Protein AF-S4PNC0-F1 (afdb_monomer_lite)

Organism: NCBI:txid116150

Foldseek 3Di:
DPPQQWDWDWDWDDWDADPNDIDTDIHTDLQSQACPPPTHDDDDPPDDARQKDAPCVVVVNDRDIDGPALSRSGDVVVSVVDPDRDDDD

Radius of gyration: 15.54 Å; chains: 1; bounding box: 40×26×40 Å

Structure (mmCIF, N/CA/C/O backbone):
data_AF-S4PNC0-F1
#
_entry.id   AF-S4PNC0-F1
#
loop_
_atom_site.group_PDB
_atom_site.id
_atom_site.type_symbol
_atom_site.label_atom_id
_atom_site.label_alt_id
_atom_site.label_comp_id
_atom_site.label_asym_id
_atom_site.label_entity_id
_atom_site.label_seq_id
_atom_site.pdbx_PDB_ins_code
_atom_site.Cartn_x
_atom_site.Cartn_y
_atom_site.Cartn_z
_atom_site.occupancy
_atom_site.B_iso_or_equiv
_atom_site.auth_seq_id
_atom_site.auth_comp_id
_atom_site.auth_asym_id
_atom_site.auth_atom_id
_atom_site.pdbx_PDB_model_num
ATOM 1 N N . ARG A 1 1 ? 10.178 -8.410 13.506 1.00 56.78 1 ARG A N 1
ATOM 2 C CA . ARG A 1 1 ? 10.564 -8.333 12.071 1.00 56.78 1 ARG A CA 1
ATOM 3 C C . ARG A 1 1 ? 9.563 -7.425 11.358 1.00 56.78 1 ARG A C 1
ATOM 5 O O . ARG A 1 1 ? 8.377 -7.695 11.473 1.00 56.78 1 ARG A O 1
ATOM 12 N N . LYS A 1 2 ? 9.987 -6.338 10.696 1.00 72.19 2 LYS A N 1
ATOM 13 C CA . LYS A 1 2 ? 9.069 -5.429 9.977 1.00 72.19 2 LYS A CA 1
ATOM 14 C C . LYS A 1 2 ? 8.846 -5.970 8.561 1.00 72.19 2 LYS A C 1
ATOM 16 O O . LYS A 1 2 ? 9.686 -5.756 7.703 1.00 72.19 2 LYS A O 1
ATOM 21 N N . GLN A 1 3 ? 7.772 -6.729 8.347 1.00 76.38 3 GLN A N 1
ATOM 22 C CA . GLN A 1 3 ? 7.542 -7.455 7.085 1.00 76.38 3 GLN A CA 1
ATOM 23 C C . GLN A 1 3 ? 7.161 -6.547 5.905 1.00 76.38 3 GLN A C 1
ATOM 25 O O . GLN A 1 3 ? 7.450 -6.892 4.770 1.00 76.38 3 GLN A O 1
ATOM 30 N N . ALA A 1 4 ? 6.541 -5.393 6.170 1.00 84.06 4 ALA A N 1
ATOM 31 C CA . ALA A 1 4 ? 5.990 -4.521 5.129 1.00 84.06 4 ALA A CA 1
ATOM 32 C C . ALA A 1 4 ? 6.797 -3.223 4.899 1.00 84.06 4 ALA A C 1
ATOM 34 O O . ALA A 1 4 ? 6.427 -2.398 4.068 1.00 84.06 4 ALA A O 1
ATOM 35 N N . CYS A 1 5 ? 7.894 -3.048 5.644 1.00 88.88 5 CYS A N 1
ATOM 36 C CA . CYS A 1 5 ? 8.967 -2.060 5.445 1.00 88.88 5 CYS A CA 1
ATOM 37 C C . CYS A 1 5 ? 8.609 -0.570 5.403 1.00 88.88 5 CYS A C 1
ATOM 39 O O . CYS A 1 5 ? 9.498 0.267 5.289 1.00 88.88 5 CYS A O 1
ATOM 41 N N . ARG A 1 6 ? 7.338 -0.233 5.616 1.00 91.00 6 ARG A N 1
ATOM 42 C CA . ARG A 1 6 ? 6.836 1.110 5.905 1.00 91.00 6 ARG A CA 1
ATOM 43 C C . ARG A 1 6 ? 5.537 1.025 6.706 1.00 91.00 6 ARG A C 1
ATOM 45 O O . ARG A 1 6 ? 5.011 -0.065 6.936 1.00 91.00 6 ARG A O 1
ATOM 52 N N . THR A 1 7 ? 5.036 2.171 7.150 1.00 92.31 7 THR A N 1
ATOM 53 C CA . THR A 1 7 ? 3.722 2.272 7.796 1.00 92.31 7 THR A CA 1
ATOM 54 C C . THR A 1 7 ? 2.624 2.256 6.733 1.00 92.31 7 THR A C 1
ATOM 56 O O . THR A 1 7 ? 2.733 2.963 5.734 1.00 92.31 7 THR A O 1
ATOM 59 N N . TYR A 1 8 ? 1.557 1.487 6.957 1.00 93.75 8 TYR A N 1
ATOM 60 C CA . TYR A 1 8 ? 0.370 1.478 6.097 1.00 93.75 8 TYR A CA 1
ATOM 61 C C . TYR A 1 8 ? -0.796 2.098 6.869 1.00 93.75 8 TYR A C 1
ATOM 63 O O . TYR A 1 8 ? -1.096 1.624 7.968 1.00 93.75 8 TYR A O 1
ATOM 71 N N . PRO A 1 9 ? -1.417 3.172 6.354 1.00 94.31 9 PRO A N 1
ATOM 72 C CA . PRO A 1 9 ? -2.530 3.817 7.030 1.00 94.31 9 PRO A CA 1
ATOM 73 C C . PRO A 1 9 ? -3.782 2.943 6.999 1.00 94.31 9 PRO A C 1
ATOM 75 O O . PRO A 1 9 ? -4.065 2.274 6.004 1.00 94.31 9 PRO A O 1
ATOM 78 N N . PHE A 1 10 ? -4.541 3.008 8.089 1.00 95.44 10 PHE A N 1
ATOM 79 C CA . PHE A 1 10 ? -5.876 2.438 8.202 1.00 95.44 10 PHE A CA 1
ATOM 80 C C . PHE A 1 10 ? -6.871 3.558 8.502 1.00 95.44 10 PHE A C 1
ATOM 82 O O . PHE A 1 10 ? -6.576 4.459 9.290 1.00 95.44 10 PHE A O 1
ATOM 89 N N . THR A 1 11 ? -8.038 3.496 7.877 1.00 95.44 11 THR A N 1
ATOM 90 C CA . THR A 1 11 ? -9.144 4.436 8.041 1.00 95.44 11 THR A CA 1
ATOM 91 C C . THR A 1 11 ? -10.295 3.760 8.773 1.00 95.44 11 THR A C 1
ATOM 93 O O . THR A 1 11 ? -10.518 2.556 8.637 1.00 95.44 11 THR A O 1
ATOM 96 N N . PHE A 1 12 ? -11.004 4.525 9.603 1.00 96.81 12 PHE A N 1
ATOM 97 C CA . PHE A 1 12 ? -12.226 4.046 10.242 1.00 96.81 12 PHE A CA 1
ATOM 98 C C . PHE A 1 12 ? -13.295 3.791 9.176 1.00 96.81 12 PHE A C 1
ATOM 100 O O . PHE A 1 12 ? -13.485 4.631 8.297 1.00 96.81 12 PHE A O 1
ATOM 107 N N . LEU A 1 13 ? -13.969 2.645 9.262 1.00 96.19 13 LEU A N 1
ATOM 108 C CA . LEU A 1 13 ? -15.049 2.275 8.354 1.00 96.19 13 LEU A CA 1
ATOM 109 C C . LEU A 1 13 ? -16.406 2.393 9.048 1.00 96.19 13 LEU A C 1
ATOM 111 O O . LEU A 1 13 ? -17.259 3.153 8.603 1.00 96.19 13 LEU A O 1
ATOM 115 N N . GLU A 1 14 ? -16.604 1.649 10.136 1.00 97.56 14 GLU A N 1
ATOM 116 C CA . GLU A 1 14 ? -17.898 1.558 10.816 1.00 97.56 14 GLU A CA 1
ATOM 117 C C . GLU A 1 14 ? -17.772 0.947 12.219 1.00 97.56 14 GLU A C 1
ATOM 119 O O . GLU A 1 14 ? -16.780 0.291 12.555 1.00 97.56 14 GLU A O 1
ATOM 124 N N . GLU A 1 15 ? -18.803 1.133 13.038 1.00 98.12 15 GLU A N 1
ATOM 125 C CA . GLU A 1 15 ? -18.998 0.369 14.268 1.00 98.12 15 GLU A CA 1
ATOM 126 C C . GLU A 1 15 ? -19.659 -0.971 13.951 1.00 98.12 15 GLU A C 1
ATOM 128 O O . GLU A 1 15 ? -20.652 -1.038 13.231 1.00 98.12 15 GLU A O 1
ATOM 133 N N . VAL A 1 16 ? -19.134 -2.054 14.518 1.00 97.75 16 VAL A N 1
ATOM 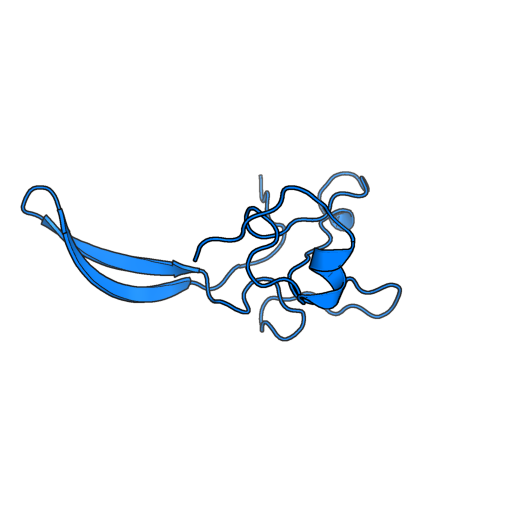134 C CA . VAL A 1 16 ? -19.679 -3.401 14.344 1.00 97.75 16 VAL A CA 1
ATOM 135 C C . VAL A 1 16 ? -19.887 -4.063 15.692 1.00 97.75 16 VAL A C 1
ATOM 137 O O . VAL A 1 16 ? -19.053 -3.959 16.589 1.00 97.75 16 VAL A O 1
ATOM 140 N N . LYS A 1 17 ? -20.986 -4.801 15.835 1.00 97.75 17 LYS A N 1
ATOM 141 C CA . LYS A 1 17 ? -21.221 -5.637 17.011 1.00 97.75 17 LYS A CA 1
ATOM 142 C C . LYS A 1 17 ? -20.850 -7.077 16.687 1.00 97.75 17 LYS A C 1
ATOM 144 O O . LYS A 1 17 ? -21.437 -7.681 15.796 1.00 97.75 17 LYS A O 1
ATOM 149 N N . SER A 1 18 ? -19.891 -7.638 17.416 1.00 95.88 18 SER A N 1
ATOM 150 C CA . SER A 1 18 ? -19.462 -9.030 17.257 1.00 95.88 18 SER A CA 1
ATOM 151 C C . SER A 1 18 ? -19.461 -9.713 18.613 1.00 95.88 18 SER A C 1
ATOM 153 O O . SER A 1 18 ? -18.900 -9.187 19.569 1.00 95.88 18 SER A O 1
ATOM 155 N N . HIS A 1 19 ? -20.126 -10.867 18.714 1.00 95.94 19 HIS A N 1
ATOM 156 C CA . HIS A 1 19 ? -20.216 -11.648 19.956 1.00 95.94 19 HIS A CA 1
ATOM 157 C C . HIS A 1 19 ? -20.664 -10.817 21.178 1.00 95.94 19 HIS A C 1
ATOM 159 O O . HIS A 1 19 ? -20.174 -10.996 22.288 1.00 95.94 19 HIS A O 1
ATOM 165 N N . GLY A 1 20 ? -21.587 -9.871 20.969 1.00 96.31 20 GLY A N 1
ATOM 166 C CA . GLY A 1 20 ? -22.110 -8.999 22.027 1.00 96.31 20 GLY A CA 1
ATOM 167 C C . GLY A 1 20 ? -21.256 -7.766 22.349 1.00 96.31 20 GLY A C 1
ATOM 168 O O . GLY A 1 20 ? -21.735 -6.901 23.078 1.00 96.31 20 GLY A O 1
ATOM 169 N N . VAL A 1 21 ? -20.058 -7.639 21.772 1.00 97.88 21 VAL A N 1
ATOM 170 C CA . VAL A 1 21 ? -19.120 -6.530 22.006 1.00 97.88 21 VAL A CA 1
ATOM 171 C C . VAL A 1 21 ? -19.179 -5.526 20.854 1.00 97.88 21 VAL A C 1
ATOM 173 O O . VAL A 1 21 ? -19.188 -5.921 19.687 1.00 97.88 21 VAL A O 1
ATOM 176 N N . ASN A 1 22 ? -19.204 -4.232 21.181 1.00 97.94 22 ASN A N 1
ATOM 177 C CA . ASN A 1 22 ? -19.102 -3.153 20.197 1.00 97.94 22 ASN A CA 1
ATOM 178 C C . ASN A 1 22 ? -17.631 -2.937 19.822 1.00 97.94 22 ASN A C 1
ATOM 180 O O . ASN A 1 22 ? -16.781 -2.772 20.696 1.00 97.94 22 ASN A O 1
ATOM 184 N N . LEU A 1 23 ? -17.342 -2.944 18.527 1.00 98.12 23 LEU A N 1
ATOM 185 C CA . LEU A 1 23 ? -16.009 -2.822 17.951 1.00 98.12 23 LEU A CA 1
ATOM 186 C C . LEU A 1 23 ? -16.004 -1.730 16.882 1.00 98.12 23 LEU A C 1
ATOM 188 O O . LEU A 1 23 ? -17.029 -1.442 16.272 1.00 98.12 23 LEU A O 1
ATOM 192 N N . TYR A 1 24 ? -14.825 -1.193 16.590 1.00 97.94 24 TYR A N 1
ATOM 193 C CA . TYR A 1 24 ? -14.610 -0.292 15.463 1.00 97.94 24 TYR A CA 1
ATOM 194 C C . TYR A 1 24 ? -13.859 -1.042 14.366 1.00 97.94 24 TYR A C 1
ATOM 196 O O . TYR A 1 24 ? -12.771 -1.577 14.597 1.00 97.94 24 TYR A O 1
ATOM 204 N N . ARG A 1 25 ? -14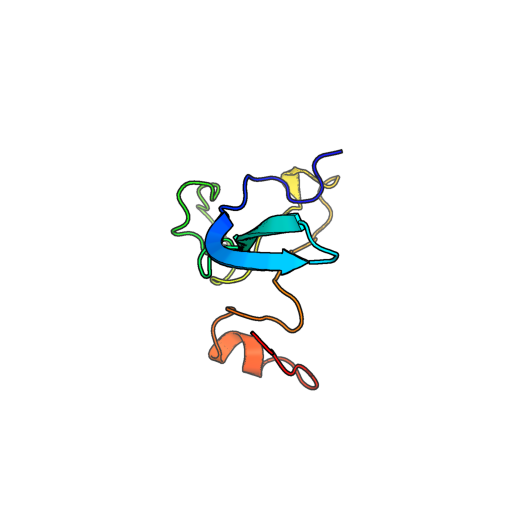.438 -1.097 13.170 1.00 97.62 25 ARG A N 1
ATOM 205 C CA . ARG A 1 25 ? -13.806 -1.685 11.995 1.00 97.62 25 ARG A CA 1
ATOM 206 C C . ARG A 1 25 ? -12.948 -0.629 11.312 1.00 97.62 25 ARG A C 1
ATOM 208 O O . ARG A 1 25 ? -13.421 0.458 10.993 1.00 97.62 25 ARG A O 1
ATOM 215 N N . PHE A 1 26 ? -11.694 -0.983 11.062 1.00 97.25 26 PHE A N 1
ATOM 216 C CA . PHE A 1 26 ? -10.758 -0.176 10.292 1.00 97.25 26 PHE A CA 1
ATOM 217 C C . PHE A 1 26 ? -10.353 -0.933 9.032 1.00 97.25 26 PHE A C 1
ATOM 219 O O . PHE A 1 26 ? -10.143 -2.146 9.076 1.00 97.25 26 PHE A O 1
ATOM 226 N N . MET A 1 27 ? -10.219 -0.214 7.925 1.00 95.38 27 MET A N 1
ATOM 227 C CA . MET A 1 27 ? -9.787 -0.757 6.642 1.00 95.38 27 MET A CA 1
ATOM 228 C C . MET A 1 27 ? -8.477 -0.102 6.230 1.00 95.38 27 MET A C 1
ATOM 230 O O . MET A 1 27 ? -8.234 1.062 6.536 1.00 95.38 27 MET A O 1
ATOM 234 N N . MET A 1 28 ? -7.602 -0.848 5.562 1.00 94.00 28 MET A N 1
ATOM 235 C CA . MET A 1 28 ? -6.389 -0.257 5.009 1.00 94.00 28 MET A CA 1
ATOM 236 C C . MET A 1 28 ? -6.766 0.775 3.945 1.00 94.00 28 MET A C 1
ATOM 238 O O . MET A 1 28 ? -7.611 0.503 3.096 1.00 94.00 28 MET A O 1
ATOM 242 N N . ASP A 1 29 ? -6.113 1.935 3.965 1.00 93.00 29 ASP A N 1
ATOM 243 C CA . ASP A 1 29 ? -6.384 2.998 3.000 1.00 93.00 29 ASP A CA 1
ATOM 244 C C . ASP A 1 29 ? -6.200 2.496 1.555 1.00 93.00 29 ASP A C 1
ATOM 246 O O . ASP A 1 29 ? -5.292 1.706 1.246 1.00 93.00 29 ASP A O 1
ATOM 250 N N . LYS A 1 30 ? -7.049 2.968 0.640 1.00 90.62 30 LYS A N 1
ATOM 251 C CA . LYS A 1 30 ? -6.963 2.621 -0.784 1.00 90.62 30 LYS A CA 1
ATOM 252 C C . LYS A 1 30 ? -5.586 2.961 -1.363 1.00 90.62 30 LYS A C 1
ATOM 254 O O . LYS A 1 30 ? -4.984 2.152 -2.058 1.00 90.62 30 LYS A O 1
ATOM 259 N N . ASN A 1 31 ? -5.037 4.108 -0.976 1.00 91.19 31 ASN A N 1
ATOM 260 C CA . ASN A 1 31 ? -3.752 4.619 -1.437 1.00 91.19 31 ASN A CA 1
ATOM 261 C C . ASN A 1 31 ? -2.569 4.137 -0.586 1.00 91.19 31 ASN A C 1
ATOM 263 O O . ASN A 1 31 ? -1.450 4.615 -0.774 1.00 91.19 31 ASN A O 1
ATOM 267 N N . ALA A 1 32 ? -2.762 3.192 0.343 1.00 93.69 32 ALA A N 1
ATOM 268 C CA . ALA A 1 32 ? -1.698 2.722 1.232 1.00 93.69 32 ALA A CA 1
ATOM 269 C C . ALA A 1 32 ? -0.478 2.152 0.477 1.00 93.69 32 ALA A C 1
ATOM 271 O O . ALA A 1 32 ? 0.641 2.195 0.997 1.00 93.69 32 ALA A O 1
ATOM 272 N N . PHE A 1 33 ? -0.678 1.651 -0.747 1.00 94.38 33 PHE A N 1
ATOM 273 C CA . PHE A 1 33 ? 0.362 1.111 -1.631 1.00 94.38 33 PHE A CA 1
ATOM 274 C C . PHE A 1 33 ? 0.839 2.107 -2.702 1.00 94.38 33 PHE A C 1
ATOM 276 O O . PHE A 1 33 ? 1.807 1.826 -3.398 1.00 94.38 33 PHE A O 1
ATOM 283 N N . ASN A 1 34 ? 0.252 3.302 -2.783 1.00 92.56 34 ASN A N 1
ATOM 284 C CA . ASN A 1 34 ? 0.642 4.315 -3.765 1.00 92.56 34 ASN A CA 1
ATOM 285 C C . ASN A 1 34 ? 1.882 5.089 -3.315 1.00 92.56 34 ASN A C 1
ATOM 287 O O . ASN A 1 34 ? 2.169 5.211 -2.117 1.00 92.56 34 ASN A O 1
ATOM 291 N N . LYS A 1 35 ? 2.598 5.666 -4.281 1.00 89.38 35 LYS A N 1
ATOM 292 C CA . LYS A 1 35 ? 3.749 6.553 -4.041 1.00 89.38 35 LYS A CA 1
ATOM 293 C C . LYS A 1 35 ? 3.352 7.894 -3.420 1.00 89.38 35 LYS A C 1
ATOM 295 O O . LYS A 1 35 ? 4.178 8.548 -2.802 1.00 89.38 35 LYS A O 1
ATOM 300 N N . THR A 1 36 ? 2.086 8.290 -3.567 1.00 88.75 36 THR A N 1
ATOM 301 C CA . THR A 1 36 ? 1.519 9.516 -2.981 1.00 88.75 36 THR A CA 1
ATOM 302 C C . THR A 1 36 ? 1.174 9.373 -1.498 1.00 88.75 36 THR A C 1
ATOM 304 O O . THR A 1 36 ? 0.853 10.366 -0.846 1.00 88.75 36 THR A O 1
ATOM 307 N N . SER A 1 37 ? 1.233 8.158 -0.940 1.00 91.56 37 SER A N 1
ATOM 308 C CA . SER A 1 37 ? 1.048 7.944 0.494 1.00 91.56 37 SER A CA 1
ATOM 309 C C . SER A 1 37 ? 2.094 8.726 1.289 1.00 91.56 37 SER A C 1
ATOM 311 O O . SER A 1 37 ? 3.287 8.627 1.018 1.00 91.56 37 SER A O 1
ATOM 313 N N . ARG A 1 38 ? 1.671 9.419 2.353 1.00 91.31 38 ARG A N 1
ATOM 314 C CA . ARG A 1 38 ? 2.571 10.141 3.280 1.00 91.31 38 ARG A CA 1
ATOM 315 C C . ARG A 1 38 ? 3.637 9.261 3.947 1.00 91.31 38 ARG A C 1
ATOM 317 O O . ARG A 1 38 ? 4.538 9.779 4.596 1.00 91.31 38 ARG A O 1
ATOM 324 N N . TYR A 1 39 ? 3.469 7.941 3.882 1.00 91.94 39 TYR A N 1
ATOM 325 C CA . TYR A 1 39 ? 4.384 6.950 4.449 1.00 91.94 39 TYR A CA 1
ATOM 326 C C . TYR A 1 39 ? 5.211 6.233 3.374 1.00 91.94 39 TYR A C 1
ATOM 328 O O . TYR A 1 39 ? 5.973 5.323 3.704 1.00 91.94 39 TYR A O 1
ATOM 336 N N . ALA A 1 40 ? 5.038 6.589 2.098 1.00 91.25 40 ALA A N 1
ATOM 337 C CA . ALA A 1 40 ? 5.860 6.068 1.022 1.00 91.25 40 ALA A CA 1
ATOM 338 C C . ALA A 1 40 ? 7.288 6.615 1.128 1.00 91.25 40 ALA A C 1
ATOM 340 O O . ALA A 1 40 ? 7.508 7.766 1.499 1.00 91.25 40 ALA A O 1
ATOM 341 N N . CYS A 1 41 ? 8.264 5.772 0.797 1.00 85.69 41 CYS A N 1
ATOM 342 C CA . CYS A 1 41 ? 9.632 6.221 0.591 1.00 85.69 41 CYS A CA 1
ATOM 343 C C . CYS A 1 41 ? 9.718 6.964 -0.744 1.00 85.69 41 CYS A C 1
ATOM 345 O O . CYS A 1 41 ? 9.068 6.567 -1.714 1.00 85.69 41 CYS A O 1
ATOM 347 N N . GLU A 1 42 ? 10.545 8.004 -0.806 1.00 84.50 42 GLU A N 1
ATOM 348 C CA . GLU A 1 42 ? 10.832 8.672 -2.070 1.00 84.50 42 GLU A CA 1
ATOM 349 C C . GLU A 1 42 ? 11.538 7.709 -3.024 1.00 84.50 42 GLU A C 1
ATOM 351 O O . GLU A 1 42 ? 12.512 7.044 -2.664 1.00 84.50 42 GLU A O 1
ATOM 356 N N . CYS A 1 43 ? 11.040 7.643 -4.254 1.00 84.81 43 CYS A N 1
ATOM 357 C CA . CYS A 1 43 ? 11.658 6.876 -5.318 1.00 84.81 43 CYS A CA 1
ATOM 358 C C . CYS A 1 43 ? 12.190 7.820 -6.397 1.00 84.81 43 CYS A C 1
ATOM 360 O O . CYS A 1 43 ? 11.463 8.676 -6.896 1.00 84.81 43 CYS A O 1
ATOM 362 N N . THR A 1 44 ? 13.462 7.648 -6.762 1.00 84.69 44 THR A N 1
ATOM 363 C CA . THR A 1 44 ? 14.159 8.513 -7.728 1.00 84.69 44 THR A CA 1
ATOM 364 C C . THR A 1 44 ? 14.446 7.829 -9.062 1.00 84.69 44 THR A C 1
ATOM 366 O O . THR A 1 44 ? 14.553 8.504 -10.083 1.00 84.69 44 THR A O 1
ATOM 369 N N . LYS A 1 45 ? 14.583 6.498 -9.084 1.00 85.88 45 LYS A N 1
ATOM 370 C CA . LYS A 1 45 ? 14.901 5.706 -10.282 1.00 85.88 45 LYS A CA 1
ATOM 371 C C . LYS A 1 45 ? 14.138 4.387 -10.261 1.00 85.88 45 LYS A C 1
ATOM 373 O O . LYS A 1 45 ? 13.992 3.797 -9.197 1.00 85.88 45 LYS A O 1
ATOM 378 N N . ASN A 1 46 ? 13.720 3.915 -11.439 1.00 85.38 46 ASN A N 1
ATOM 379 C CA .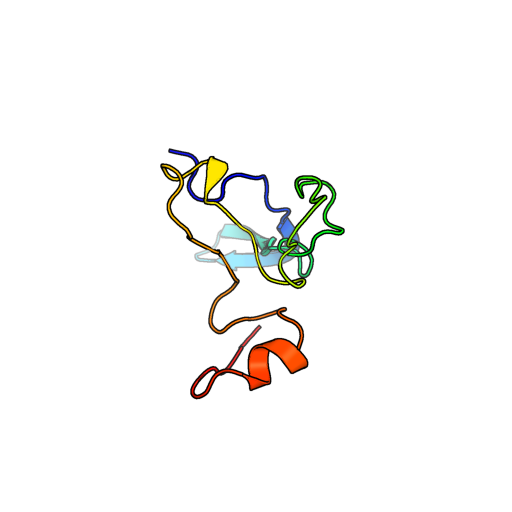 ASN A 1 46 ? 13.046 2.622 -11.634 1.00 85.38 46 ASN A CA 1
ATOM 380 C C . ASN A 1 46 ? 11.863 2.402 -10.677 1.00 85.38 46 ASN A C 1
ATOM 382 O O . ASN A 1 46 ? 11.723 1.343 -10.070 1.00 85.38 46 ASN A O 1
ATOM 386 N N . CYS A 1 47 ? 11.031 3.430 -10.520 1.00 88.00 47 CYS A N 1
ATOM 387 C CA . CYS A 1 47 ? 9.909 3.384 -9.598 1.00 88.00 47 CYS A CA 1
ATOM 388 C C . CYS A 1 47 ? 8.837 2.426 -10.086 1.00 88.00 47 CYS A C 1
ATOM 390 O O . CYS A 1 47 ? 8.453 2.445 -11.257 1.00 88.00 47 CYS A O 1
ATOM 392 N N . LEU A 1 48 ? 8.338 1.619 -9.157 1.00 90.75 48 LEU A N 1
ATOM 393 C CA . LEU A 1 48 ? 7.215 0.747 -9.431 1.00 90.75 48 LEU A CA 1
ATOM 394 C C . LEU A 1 48 ? 5.940 1.573 -9.675 1.00 90.75 48 LEU A C 1
ATOM 396 O O . LEU A 1 48 ? 5.807 2.678 -9.133 1.00 90.75 48 LEU A O 1
ATOM 400 N N . PRO A 1 49 ? 4.998 1.048 -10.477 1.00 91.81 49 PRO A N 1
ATOM 401 C CA . PRO A 1 49 ? 3.667 1.626 -10.601 1.00 91.81 49 PRO A CA 1
ATOM 402 C C . PRO A 1 49 ? 2.940 1.702 -9.253 1.00 91.81 49 PRO A C 1
ATOM 404 O O . PRO A 1 49 ? 3.249 0.965 -8.314 1.00 91.81 49 PRO A O 1
ATOM 407 N N . ASP A 1 50 ? 1.938 2.576 -9.175 1.00 92.94 50 ASP A N 1
ATOM 408 C CA . ASP A 1 50 ? 1.066 2.666 -8.004 1.00 92.94 50 ASP A CA 1
ATOM 409 C C . ASP A 1 50 ? 0.337 1.329 -7.752 1.00 92.94 50 ASP A C 1
ATOM 411 O O . ASP A 1 50 ? -0.024 0.608 -8.686 1.00 92.94 50 ASP A O 1
ATOM 415 N N . GLY A 1 51 ? 0.180 0.981 -6.471 1.00 93.38 51 GLY A N 1
ATOM 416 C CA . GLY A 1 51 ? -0.306 -0.329 -6.021 1.00 93.38 51 GLY A CA 1
ATOM 417 C C . GLY A 1 51 ? 0.799 -1.348 -5.698 1.00 93.38 51 GLY A C 1
ATOM 418 O O . GLY A 1 51 ? 0.504 -2.403 -5.131 1.00 93.38 51 GLY A O 1
ATOM 419 N N . PHE A 1 52 ? 2.068 -1.021 -5.968 1.00 93.88 52 PHE A N 1
ATOM 420 C CA . PHE A 1 52 ? 3.224 -1.857 -5.640 1.00 93.88 52 PHE A CA 1
ATOM 421 C C . PHE A 1 52 ? 4.200 -1.183 -4.666 1.00 93.88 52 PHE A C 1
ATOM 423 O O . PHE A 1 52 ? 4.404 0.030 -4.688 1.00 93.88 52 PHE A O 1
ATOM 430 N N . VAL A 1 53 ? 4.857 -1.987 -3.825 1.00 93.38 53 VAL A N 1
ATOM 431 C CA . VAL A 1 53 ? 5.894 -1.525 -2.888 1.00 93.38 53 VAL A CA 1
ATOM 432 C C . VAL A 1 53 ? 7.122 -2.417 -2.982 1.00 93.38 53 VAL A C 1
ATOM 434 O O . VAL A 1 53 ? 7.043 -3.608 -2.683 1.00 93.38 53 VAL A O 1
ATOM 437 N N . ASP A 1 54 ? 8.264 -1.838 -3.350 1.00 92.12 54 ASP A N 1
ATOM 438 C CA . ASP A 1 54 ? 9.546 -2.539 -3.299 1.00 92.12 54 ASP A CA 1
ATOM 439 C C . ASP A 1 54 ? 10.014 -2.666 -1.844 1.00 92.12 54 ASP A C 1
ATOM 441 O O . ASP A 1 54 ? 10.104 -1.676 -1.113 1.00 92.12 54 ASP A O 1
ATOM 445 N N . ILE A 1 55 ? 10.307 -3.896 -1.428 1.00 92.25 55 ILE A N 1
ATOM 446 C CA . ILE A 1 55 ? 10.839 -4.210 -0.100 1.00 92.25 55 ILE A CA 1
ATOM 447 C C . ILE A 1 55 ? 12.239 -4.835 -0.170 1.00 92.25 55 ILE A C 1
ATOM 449 O O . ILE A 1 55 ? 12.718 -5.412 0.807 1.00 92.25 55 ILE A O 1
ATOM 453 N N . SER A 1 56 ? 12.934 -4.701 -1.299 1.00 90.44 56 SER A N 1
ATOM 454 C CA . SER A 1 56 ? 14.300 -5.201 -1.477 1.00 90.44 56 SER A CA 1
ATOM 455 C C . SER A 1 56 ? 15.269 -4.676 -0.412 1.00 90.44 56 SER A C 1
ATOM 457 O O . SER A 1 56 ? 16.009 -5.448 0.204 1.00 90.44 56 SER A O 1
ATOM 459 N N . SER A 1 57 ? 15.196 -3.378 -0.105 1.00 87.81 57 SER A N 1
ATOM 460 C CA . SER A 1 57 ? 16.081 -2.687 0.845 1.00 87.81 57 SER A CA 1
ATOM 461 C C . SER A 1 57 ? 16.013 -3.226 2.278 1.00 87.81 57 SER A C 1
ATOM 463 O O . SER A 1 57 ? 16.990 -3.152 3.021 1.00 87.81 57 SER A O 1
ATOM 465 N N . CYS A 1 58 ? 14.876 -3.793 2.675 1.00 89.62 58 CYS A N 1
ATOM 466 C CA . CYS A 1 58 ? 14.647 -4.324 4.018 1.00 89.62 58 CYS A CA 1
ATOM 467 C C . CYS A 1 58 ? 14.592 -5.861 4.053 1.00 89.62 58 CYS A C 1
ATOM 469 O O . CYS A 1 58 ? 14.451 -6.441 5.135 1.00 89.62 58 CYS A O 1
ATOM 471 N N . TYR A 1 59 ? 14.691 -6.525 2.895 1.00 90.94 59 TYR A N 1
ATOM 472 C CA . TYR A 1 59 ? 14.617 -7.977 2.758 1.00 90.94 59 TYR A CA 1
ATOM 473 C C . TYR A 1 59 ? 15.848 -8.531 2.029 1.00 90.94 59 TYR A C 1
ATOM 475 O O . TYR A 1 59 ? 15.756 -9.117 0.954 1.00 90.94 59 TYR A O 1
ATOM 483 N N . TYR A 1 60 ? 17.024 -8.345 2.637 1.00 91.06 60 TYR A N 1
ATOM 484 C CA . TYR A 1 60 ? 18.308 -8.903 2.177 1.00 91.06 60 TYR A CA 1
ATOM 485 C C . TYR A 1 60 ? 18.697 -8.546 0.728 1.00 91.06 60 TYR A C 1
ATOM 487 O O . TYR A 1 60 ? 19.518 -9.235 0.130 1.00 91.06 60 TYR A O 1
ATOM 495 N N . GLY A 1 61 ? 18.115 -7.491 0.148 1.00 91.00 61 GLY A N 1
ATOM 496 C CA . GLY A 1 61 ? 18.329 -7.126 -1.253 1.00 91.00 61 GLY A CA 1
ATOM 497 C C . GLY A 1 61 ? 17.596 -8.018 -2.259 1.00 91.00 61 GLY A C 1
ATOM 498 O O . GLY A 1 61 ? 17.817 -7.870 -3.458 1.00 91.00 61 GLY A O 1
ATOM 499 N N . PHE A 1 62 ? 16.732 -8.941 -1.818 1.00 93.81 62 PHE A N 1
ATOM 500 C CA . PHE A 1 62 ? 15.959 -9.769 -2.743 1.00 93.81 62 PHE A CA 1
ATOM 501 C C . PHE A 1 62 ? 14.905 -8.936 -3.482 1.00 93.81 62 PHE A C 1
ATOM 503 O O . PHE A 1 62 ? 14.279 -8.075 -2.863 1.00 93.81 62 PHE A O 1
ATOM 510 N N . PRO A 1 63 ? 14.658 -9.199 -4.778 1.00 93.06 63 PRO A N 1
ATOM 511 C CA . PRO A 1 63 ? 13.722 -8.428 -5.594 1.00 93.06 63 PRO A CA 1
ATOM 512 C C . PRO A 1 63 ? 12.269 -8.809 -5.269 1.00 93.06 63 PRO A C 1
ATOM 514 O O . PRO A 1 63 ? 11.579 -9.446 -6.061 1.00 93.06 63 PRO A O 1
ATOM 517 N N . ILE A 1 64 ? 11.816 -8.465 -4.063 1.00 92.81 64 ILE A N 1
ATOM 518 C CA . ILE A 1 64 ? 10.470 -8.753 -3.573 1.00 92.81 64 ILE A CA 1
ATOM 519 C C . ILE A 1 64 ? 9.647 -7.474 -3.620 1.00 92.81 64 ILE A C 1
ATOM 521 O O . ILE A 1 64 ? 10.017 -6.447 -3.054 1.00 92.81 64 ILE A O 1
ATOM 525 N N . THR A 1 65 ? 8.489 -7.568 -4.259 1.00 93.31 65 THR A N 1
ATOM 526 C CA . THR A 1 65 ? 7.510 -6.489 -4.348 1.00 93.31 65 THR A CA 1
ATOM 527 C C . THR A 1 65 ? 6.210 -6.921 -3.686 1.00 93.31 65 THR A C 1
ATOM 529 O O . THR A 1 65 ? 5.715 -8.021 -3.927 1.00 93.31 65 THR A O 1
ATOM 532 N N . LEU A 1 66 ? 5.650 -6.052 -2.849 1.00 94.44 66 LEU A N 1
ATOM 533 C CA . LEU A 1 66 ? 4.348 -6.249 -2.227 1.00 94.44 66 LEU A CA 1
ATOM 534 C C . LEU A 1 66 ? 3.246 -5.582 -3.052 1.00 94.44 66 LEU A C 1
ATOM 536 O O . LEU A 1 66 ? 3.455 -4.530 -3.650 1.00 94.44 66 LEU A O 1
ATOM 540 N N . SER A 1 67 ? 2.058 -6.174 -3.010 1.00 94.44 67 SER A N 1
ATOM 541 C CA . SER A 1 67 ? 0.795 -5.626 -3.516 1.00 94.44 67 SER A CA 1
ATOM 542 C C . SER A 1 67 ? -0.338 -6.063 -2.586 1.00 94.44 67 SER A C 1
ATOM 544 O O . SER A 1 67 ? -0.139 -6.926 -1.722 1.00 94.44 67 SER A O 1
ATOM 546 N N . LYS A 1 68 ? -1.531 -5.487 -2.749 1.00 94.94 68 LYS A N 1
ATOM 547 C CA . LYS A 1 68 ? -2.738 -6.074 -2.157 1.00 94.94 68 LYS A CA 1
ATOM 548 C C . LYS A 1 68 ? -3.126 -7.355 -2.923 1.00 94.94 68 LYS A C 1
ATOM 550 O O . LYS A 1 68 ? -2.716 -7.520 -4.078 1.00 94.94 68 LYS A O 1
ATOM 555 N N . PRO A 1 69 ? -3.895 -8.273 -2.305 1.00 95.31 69 PRO A N 1
ATOM 556 C CA . PRO 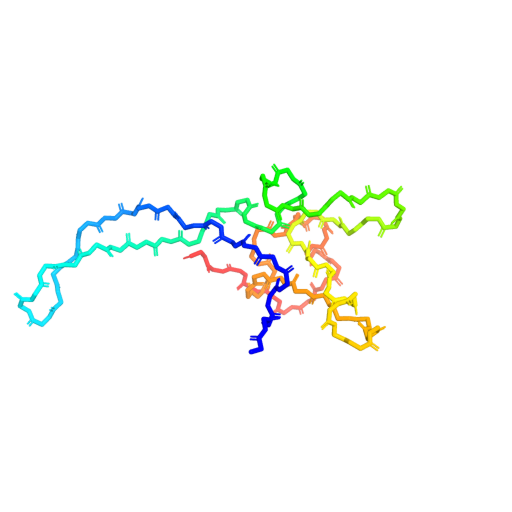A 1 69 ? -4.289 -9.529 -2.939 1.00 95.31 69 PRO A CA 1
ATOM 557 C C . PRO A 1 69 ? -4.872 -9.314 -4.333 1.00 95.31 69 PRO A C 1
ATOM 559 O O . PRO A 1 69 ? -5.617 -8.364 -4.553 1.00 95.31 69 PRO A O 1
ATOM 562 N N . HIS A 1 70 ? -4.507 -10.186 -5.275 1.00 96.00 70 HIS A N 1
ATOM 563 C CA . HIS A 1 70 ? -5.001 -10.143 -6.657 1.00 96.00 70 HIS A CA 1
ATOM 564 C C . HIS A 1 70 ? -4.725 -8.806 -7.367 1.00 96.00 70 HIS A C 1
ATOM 566 O O . HIS A 1 70 ? -5.420 -8.461 -8.313 1.00 96.00 70 HIS A O 1
ATOM 572 N N . PHE A 1 71 ? -3.713 -8.057 -6.915 1.00 95.50 71 PHE A N 1
ATOM 573 C CA . PHE A 1 71 ? -3.389 -6.716 -7.407 1.00 95.50 71 PHE A CA 1
ATOM 574 C C . PHE A 1 71 ? -4.531 -5.712 -7.219 1.00 95.50 71 PHE A C 1
ATOM 576 O O . PHE A 1 71 ? -4.680 -4.769 -7.994 1.00 95.50 71 PHE A O 1
ATOM 583 N N . LEU A 1 72 ? -5.308 -5.881 -6.146 1.00 94.38 72 LEU A N 1
ATOM 584 C CA . LEU A 1 72 ? -6.288 -4.894 -5.710 1.00 94.38 72 LEU A CA 1
ATOM 585 C C . LEU A 1 72 ? -5.623 -3.508 -5.582 1.00 94.38 72 LEU A C 1
ATOM 587 O O . LEU A 1 72 ? -4.540 -3.370 -5.018 1.00 94.38 72 LEU A O 1
ATOM 591 N N . ASP A 1 73 ? -6.269 -2.488 -6.146 1.00 93.00 73 ASP A N 1
ATOM 592 C CA . ASP A 1 73 ? -5.789 -1.098 -6.242 1.00 93.00 73 ASP A CA 1
ATOM 593 C C . ASP A 1 73 ? -4.534 -0.840 -7.103 1.00 93.00 73 ASP A C 1
ATOM 595 O O . ASP A 1 73 ? -4.062 0.295 -7.157 1.00 93.00 73 ASP A O 1
ATOM 599 N N . VAL A 1 74 ? -4.012 -1.836 -7.826 1.00 93.75 74 VAL A N 1
ATOM 600 C CA . VAL A 1 74 ? -3.009 -1.606 -8.884 1.00 93.75 74 VAL A CA 1
ATOM 601 C C . VAL A 1 74 ? -3.692 -1.007 -10.117 1.00 93.75 74 VAL A C 1
ATOM 603 O O . VAL A 1 74 ? -4.835 -1.348 -10.416 1.00 93.75 74 VAL A O 1
ATOM 606 N N . ASP A 1 75 ? -3.001 -0.145 -10.867 1.00 89.94 75 ASP A N 1
ATOM 607 C CA . ASP A 1 75 ? -3.509 0.397 -12.136 1.00 89.94 75 ASP A CA 1
ATOM 608 C C . ASP A 1 75 ? -3.973 -0.737 -13.092 1.00 89.94 75 ASP A C 1
ATOM 610 O O . ASP A 1 75 ? -3.196 -1.668 -13.347 1.00 89.94 75 ASP A O 1
ATOM 614 N N . PRO A 1 76 ? -5.201 -0.680 -13.649 1.00 89.31 76 PRO A N 1
ATOM 615 C CA . PRO A 1 76 ? -5.728 -1.698 -14.561 1.00 89.31 76 PRO A CA 1
ATOM 616 C C . PRO A 1 76 ? -4.821 -2.024 -15.755 1.00 89.31 76 PRO A C 1
ATOM 618 O O . PRO A 1 76 ? -4.766 -3.180 -16.176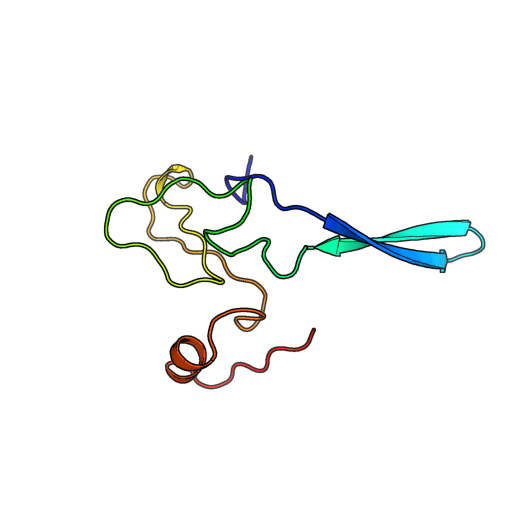 1.00 89.31 76 PRO A O 1
ATOM 621 N N . ALA A 1 77 ? -4.072 -1.049 -16.280 1.00 91.56 77 ALA A N 1
ATOM 622 C CA . ALA A 1 77 ? -3.116 -1.273 -17.362 1.00 91.56 77 ALA A CA 1
ATOM 623 C C . ALA A 1 77 ? -1.996 -2.231 -16.931 1.00 91.56 77 ALA A C 1
ATOM 625 O O . ALA A 1 77 ? -1.582 -3.090 -17.707 1.00 91.56 77 ALA A O 1
ATOM 626 N N . ASN A 1 78 ? -1.558 -2.138 -15.671 1.00 91.12 78 ASN A N 1
ATOM 627 C CA . ASN A 1 78 ? -0.572 -3.054 -15.106 1.00 91.12 78 ASN A CA 1
ATOM 628 C C . ASN A 1 78 ? -1.186 -4.415 -14.757 1.00 91.12 78 ASN A C 1
ATOM 630 O O . ASN A 1 78 ? -0.536 -5.441 -14.957 1.00 91.12 78 ASN A O 1
ATOM 634 N N . GLN A 1 79 ? -2.437 -4.453 -14.282 1.00 92.25 79 GLN A N 1
ATOM 635 C CA . GLN A 1 79 ? -3.144 -5.713 -14.025 1.00 92.25 79 GLN A CA 1
ATOM 636 C C . GLN A 1 79 ? -3.334 -6.542 -15.306 1.00 92.25 79 GLN A C 1
ATOM 638 O O . GLN A 1 79 ? -3.200 -7.763 -15.266 1.00 92.25 79 GLN A O 1
ATOM 643 N N . ALA A 1 80 ? -3.575 -5.889 -16.451 1.00 92.31 80 ALA A N 1
ATOM 644 C CA . ALA A 1 80 ? -3.811 -6.540 -17.743 1.00 92.31 80 ALA A CA 1
ATOM 645 C C . ALA A 1 80 ? -2.630 -7.391 -18.253 1.00 92.31 80 ALA A C 1
ATOM 647 O O . ALA A 1 80 ? -2.813 -8.246 -19.122 1.00 92.31 80 ALA A O 1
ATOM 648 N N . HIS A 1 81 ? -1.424 -7.198 -17.708 1.00 93.31 81 HIS A N 1
ATOM 649 C CA . HIS A 1 81 ? -0.268 -8.049 -18.001 1.00 93.31 81 HIS A CA 1
ATOM 650 C C . HIS A 1 81 ? -0.367 -9.453 -17.384 1.00 93.31 81 HIS A C 1
ATOM 652 O O . HIS A 1 81 ? 0.414 -10.335 -17.744 1.00 93.31 81 HIS A O 1
ATOM 658 N N . TYR A 1 82 ? -1.326 -9.683 -16.486 1.00 93.38 82 TYR A N 1
ATOM 659 C CA . TYR A 1 82 ? -1.478 -10.920 -15.733 1.00 93.38 82 TYR A CA 1
ATOM 660 C C . TYR A 1 82 ? -2.833 -11.573 -16.022 1.00 93.38 82 TYR A C 1
ATOM 662 O O . TYR A 1 82 ? -3.832 -10.909 -16.287 1.00 93.38 82 TYR A O 1
ATOM 670 N N . ARG A 1 83 ? -2.877 -12.908 -15.977 1.00 95.06 83 ARG A N 1
ATOM 671 C CA . ARG A 1 83 ? -4.103 -13.698 -16.166 1.00 95.06 83 ARG A CA 1
ATOM 672 C C . ARG A 1 83 ? -4.463 -14.421 -14.874 1.00 95.06 83 ARG A C 1
ATOM 674 O O . ARG A 1 83 ? -3.576 -14.852 -14.146 1.00 95.06 83 ARG A O 1
ATOM 681 N N . GLY A 1 84 ? -5.762 -14.594 -14.629 1.00 95.00 84 GLY A N 1
ATOM 682 C CA . GLY A 1 84 ? -6.280 -15.333 -13.472 1.00 95.00 84 GLY A CA 1
ATOM 683 C C . GLY A 1 84 ? -6.416 -14.512 -12.187 1.00 95.00 84 GLY A C 1
ATOM 684 O O . GLY A 1 84 ? -6.832 -15.061 -11.171 1.00 95.00 84 GLY A O 1
ATOM 685 N N . PHE A 1 85 ? -6.104 -13.213 -12.214 1.00 94.31 85 PHE A N 1
ATOM 686 C CA . PHE A 1 85 ? -6.384 -12.319 -11.093 1.00 94.31 85 PHE A CA 1
ATOM 687 C C . PHE A 1 85 ? -7.818 -11.803 -11.150 1.00 94.31 85 PHE A C 1
ATOM 689 O O . PHE A 1 85 ? -8.342 -11.482 -12.213 1.00 94.31 85 PHE A O 1
ATOM 696 N N . SER A 1 86 ? -8.435 -11.742 -9.974 1.00 94.88 86 SER A N 1
ATOM 697 C CA . SER A 1 86 ? -9.804 -11.275 -9.763 1.00 94.88 86 SER A CA 1
ATOM 698 C C . SER A 1 86 ? -9.818 -10.449 -8.476 1.00 94.88 86 SER A C 1
ATOM 700 O O . SER A 1 86 ? -9.979 -11.043 -7.409 1.00 94.88 86 SER A O 1
ATOM 702 N N . PRO A 1 87 ? -9.530 -9.137 -8.539 1.00 93.50 87 PRO A N 1
ATOM 703 C CA . PRO A 1 87 ? -9.560 -8.265 -7.368 1.00 93.50 87 PRO A CA 1
ATOM 704 C C . PRO A 1 87 ? -10.978 -8.167 -6.791 1.00 93.50 87 PRO A C 1
ATOM 706 O O . PRO A 1 87 ? -11.923 -7.968 -7.552 1.00 93.50 87 PRO A O 1
ATOM 709 N N . ASP A 1 88 ? -11.113 -8.267 -5.468 1.00 91.44 88 ASP A N 1
ATOM 710 C CA . ASP A 1 88 ? -12.384 -8.128 -4.741 1.00 91.4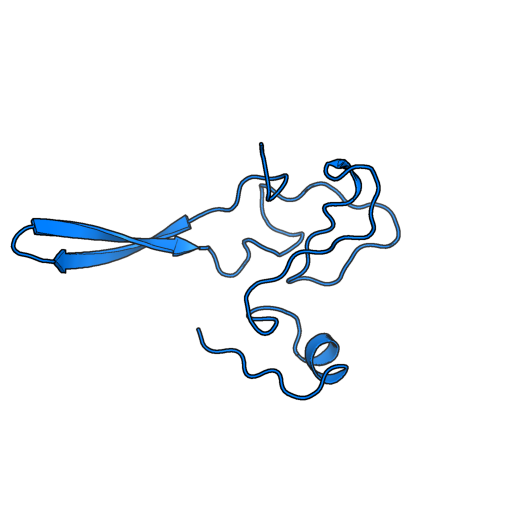4 88 ASP A CA 1
ATOM 711 C C . ASP A 1 88 ? -12.168 -7.220 -3.507 1.00 91.44 88 ASP A C 1
ATOM 713 O O . ASP A 1 88 ? -11.340 -7.580 -2.660 1.00 91.44 88 ASP A O 1
ATOM 717 N N . PRO A 1 89 ? -12.774 -6.015 -3.460 1.00 86.19 89 PRO A N 1
ATOM 718 C CA . PRO A 1 89 ? -12.575 -5.026 -2.391 1.00 86.19 89 PRO A CA 1
ATOM 719 C C . PRO A 1 89 ? -13.103 -5.404 -1.000 1.00 86.19 89 PRO A C 1
ATOM 721 O O . PRO A 1 89 ? -14.223 -5.948 -0.896 1.00 86.19 89 PRO A O 1
#

Sequence (89 aa):
RKQACRTYPFTFLEEVKSHGVNLYRFMMDKNAFNKTSRYACECTKNCLPDGFVDISSCYYGFPITLSKPHFLDVDPANQAHYRGFSPDP

InterPro domains:
  IPR002159 CD36 family [PF01130] (2-89)
  IPR002159 CD36 family [PTHR11923] (1-89)

pLDDT: mean 91.88, std 5.76, range [56.78, 98.12]

Secondary structure (DSSP, 8-state):
--SSSS---EEEEEEEEETTEEEEEEEE-GGGGSTTSTTPPP--SSPPPTT-EE-GGGTTT---EE-SGGGTTS-HHHHTT-SS-----